Protein AF-A0A942BE30-F1 (afdb_monomer_lite)

Sequence (138 aa):
MTTVDLCRSQCETTAKQLERVLDGMPASSVSFKLYDDFCSAQEVVAHLAECTVALFKSLKGESHGWGSHHMVAETAEGQMAEYRASRAAALEAAFADGSDSALQHVFSYIVLHDAYHVGQLCAVRAKLEGWNTESIYA

pLDDT: mean 94.77, std 4.17, range [73.31, 98.62]

Structure (mmCIF, N/CA/C/O backbone):
data_AF-A0A942BE30-F1
#
_entry.id   AF-A0A942BE30-F1
#
loop_
_atom_site.group_PDB
_atom_site.id
_atom_site.type_symbol
_atom_site.label_atom_id
_atom_site.label_alt_id
_atom_site.label_comp_id
_atom_site.label_asym_id
_atom_site.label_entity_id
_atom_site.label_seq_id
_atom_site.pdbx_PDB_ins_code
_atom_site.Cartn_x
_atom_site.Cartn_y
_atom_site.Cartn_z
_atom_site.occupancy
_atom_site.B_iso_or_equiv
_atom_site.auth_seq_id
_atom_site.auth_comp_id
_atom_site.auth_asym_id
_atom_site.auth_atom_id
_atom_site.pdbx_PDB_model_num
ATOM 1 N N . MET A 1 1 ? 5.217 0.520 24.068 1.00 84.12 1 MET A N 1
ATOM 2 C CA . MET A 1 1 ? 4.652 0.368 22.717 1.00 84.12 1 MET A CA 1
ATOM 3 C C . MET A 1 1 ? 3.247 -0.175 22.872 1.00 84.12 1 MET A C 1
ATOM 5 O O . MET A 1 1 ? 3.090 -1.259 23.423 1.00 84.12 1 MET A O 1
ATOM 9 N N . THR A 1 2 ? 2.251 0.619 22.503 1.00 95.62 2 THR A N 1
ATOM 10 C CA . THR A 1 2 ? 0.834 0.232 22.466 1.00 95.62 2 THR A CA 1
ATOM 11 C C . THR A 1 2 ? 0.508 -0.514 21.165 1.00 95.62 2 THR A C 1
ATOM 13 O O . THR A 1 2 ? 1.323 -0.537 20.240 1.00 95.62 2 THR A O 1
ATOM 16 N N . THR A 1 3 ? -0.688 -1.103 21.062 1.00 95.25 3 THR A N 1
ATOM 17 C CA . THR A 1 3 ? -1.184 -1.690 19.801 1.00 95.25 3 THR A CA 1
ATOM 18 C C . THR A 1 3 ? -1.248 -0.646 18.684 1.00 95.25 3 THR A C 1
ATOM 20 O O . THR A 1 3 ? -0.878 -0.937 17.549 1.00 95.25 3 THR A O 1
ATOM 23 N N . VAL A 1 4 ? -1.647 0.589 19.014 1.00 96.25 4 VAL A N 1
ATOM 24 C CA . VAL A 1 4 ? -1.672 1.718 18.071 1.00 96.25 4 VAL A CA 1
ATOM 25 C C . VAL A 1 4 ? -0.259 2.049 17.585 1.00 96.25 4 VAL A C 1
ATOM 27 O O . VAL A 1 4 ? -0.058 2.186 16.380 1.00 96.25 4 VAL A O 1
ATOM 30 N N . ASP A 1 5 ? 0.725 2.121 18.491 1.00 96.75 5 ASP A N 1
ATOM 31 C CA . ASP A 1 5 ? 2.126 2.398 18.128 1.00 96.75 5 ASP A CA 1
ATOM 32 C C . ASP A 1 5 ? 2.675 1.322 17.183 1.00 96.75 5 ASP A C 1
ATOM 34 O O . ASP A 1 5 ? 3.316 1.633 16.178 1.00 96.75 5 ASP A O 1
ATOM 38 N N . LEU A 1 6 ? 2.393 0.049 17.483 1.00 97.44 6 LEU A N 1
ATOM 39 C CA . LEU A 1 6 ? 2.802 -1.067 16.637 1.00 97.44 6 LEU A CA 1
ATOM 40 C C . LEU A 1 6 ? 2.137 -0.984 15.257 1.00 97.44 6 LEU A C 1
ATOM 42 O O . LEU A 1 6 ? 2.817 -1.123 14.244 1.00 97.44 6 LEU A O 1
ATOM 46 N N . CYS A 1 7 ? 0.829 -0.722 15.202 1.00 97.81 7 CYS A N 1
ATOM 47 C CA . CYS A 1 7 ? 0.086 -0.609 13.948 1.00 97.81 7 CYS A CA 1
ATOM 48 C C . CYS A 1 7 ? 0.607 0.547 13.074 1.00 97.81 7 CYS A C 1
ATOM 50 O O . CYS A 1 7 ? 0.840 0.351 11.879 1.00 97.81 7 CYS A O 1
ATOM 52 N N . ARG A 1 8 ? 0.886 1.718 13.668 1.00 97.75 8 ARG A N 1
ATOM 53 C CA . ARG A 1 8 ? 1.528 2.853 12.977 1.00 97.75 8 ARG A CA 1
ATOM 54 C C . ARG A 1 8 ? 2.884 2.465 12.399 1.00 97.75 8 ARG A C 1
ATOM 56 O O . ARG A 1 8 ? 3.111 2.664 11.210 1.00 97.75 8 ARG A O 1
ATOM 63 N N . SER A 1 9 ? 3.737 1.831 13.204 1.00 98.00 9 SER A N 1
ATOM 64 C CA . SER A 1 9 ? 5.058 1.377 12.759 1.00 98.00 9 SER A CA 1
ATOM 65 C C . SER A 1 9 ? 4.977 0.384 11.588 1.00 98.00 9 SER A C 1
ATOM 67 O O . SER A 1 9 ? 5.769 0.470 10.646 1.00 98.00 9 SER A O 1
ATOM 69 N N . GLN A 1 10 ? 3.992 -0.522 11.588 1.00 98.06 10 GLN A N 1
ATOM 70 C CA . GLN A 1 10 ? 3.763 -1.430 10.458 1.00 98.06 10 GLN A CA 1
ATOM 71 C C . GLN A 1 10 ? 3.284 -0.687 9.202 1.00 98.06 10 GLN A C 1
ATOM 73 O O . GLN A 1 10 ? 3.762 -0.976 8.104 1.00 98.06 10 GLN A O 1
ATOM 78 N N . CYS A 1 11 ? 2.399 0.304 9.347 1.00 98.00 11 CYS A N 1
ATOM 79 C CA . CYS A 1 11 ? 1.962 1.147 8.231 1.00 98.00 11 CYS A CA 1
ATOM 80 C C . CYS A 1 11 ? 3.123 1.958 7.637 1.00 98.00 11 CYS A C 1
ATOM 82 O O . CYS A 1 11 ? 3.204 2.113 6.422 1.00 98.00 11 CYS A O 1
ATOM 84 N N . GLU A 1 12 ? 4.023 2.484 8.464 1.00 97.50 12 GLU A N 1
ATOM 85 C CA . GLU A 1 12 ? 5.211 3.213 8.000 1.00 97.50 12 GLU A CA 1
ATOM 86 C C . GLU A 1 12 ? 6.195 2.287 7.277 1.00 97.50 12 GLU A C 1
ATOM 88 O O . GLU A 1 12 ? 6.703 2.628 6.209 1.00 97.50 12 GLU A O 1
ATOM 93 N N . THR A 1 13 ? 6.422 1.091 7.825 1.00 97.62 13 THR A N 1
ATOM 94 C CA . THR A 1 13 ? 7.332 0.091 7.243 1.00 97.62 13 THR A CA 1
ATOM 95 C C . THR A 1 13 ? 6.871 -0.339 5.855 1.00 97.62 13 THR A C 1
ATOM 97 O O . THR A 1 13 ? 7.649 -0.313 4.902 1.00 97.62 13 THR A O 1
ATOM 100 N N . THR A 1 14 ? 5.597 -0.699 5.730 1.00 97.62 14 THR A N 1
ATOM 101 C CA . THR A 1 14 ? 5.013 -1.152 4.462 1.00 97.62 14 THR A CA 1
ATOM 102 C C . THR A 1 14 ? 4.925 -0.026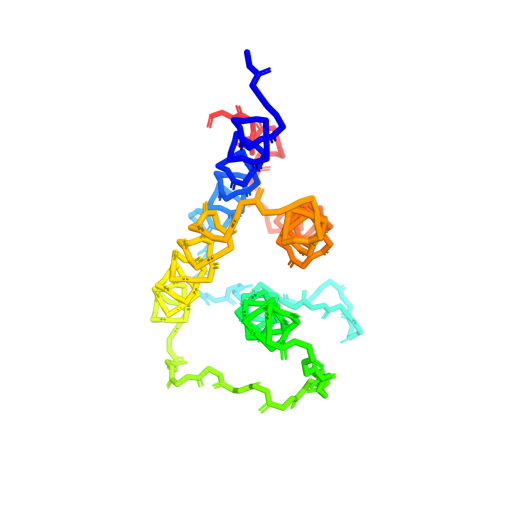 3.432 1.00 97.62 14 THR A C 1
ATOM 104 O O . THR A 1 14 ? 5.262 -0.245 2.270 1.00 97.62 14 THR A O 1
ATOM 107 N N . ALA A 1 15 ? 4.613 1.206 3.854 1.00 96.44 15 ALA A N 1
ATOM 108 C CA . ALA A 1 15 ? 4.686 2.376 2.976 1.00 96.44 15 ALA A CA 1
ATOM 109 C C . ALA A 1 15 ? 6.107 2.600 2.446 1.00 96.44 15 ALA A C 1
ATOM 111 O O . ALA A 1 15 ? 6.292 2.788 1.247 1.00 96.44 15 ALA A O 1
ATOM 112 N N . LYS A 1 16 ? 7.125 2.526 3.313 1.00 96.31 16 LYS A N 1
ATOM 113 C CA . LYS A 1 16 ? 8.528 2.661 2.898 1.00 96.31 16 LYS A CA 1
ATOM 114 C C . LYS A 1 16 ? 8.915 1.585 1.881 1.00 96.31 16 LYS A C 1
ATOM 116 O O . LYS A 1 16 ? 9.552 1.902 0.882 1.00 96.31 16 LYS A O 1
ATOM 121 N N . GLN A 1 17 ? 8.531 0.332 2.111 1.00 97.19 17 GLN A N 1
ATOM 122 C CA . GLN A 1 17 ? 8.812 -0.765 1.180 1.00 97.19 17 GLN A CA 1
ATOM 123 C C . GLN A 1 17 ? 8.154 -0.543 -0.187 1.00 97.19 17 GLN A C 1
ATOM 125 O O .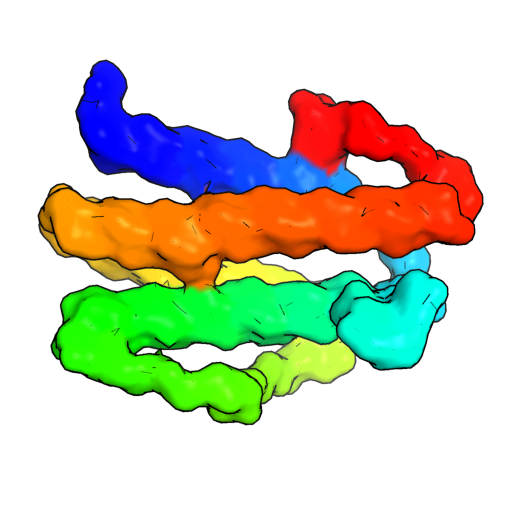 GLN A 1 17 ? 8.800 -0.744 -1.216 1.00 97.19 17 GLN A O 1
ATOM 130 N N . LEU A 1 18 ? 6.901 -0.086 -0.193 1.00 95.94 18 LEU A N 1
ATOM 131 C CA . LEU A 1 18 ? 6.157 0.235 -1.408 1.00 95.94 18 LEU A CA 1
ATOM 132 C C . LEU A 1 18 ? 6.808 1.382 -2.195 1.00 95.94 18 LEU A C 1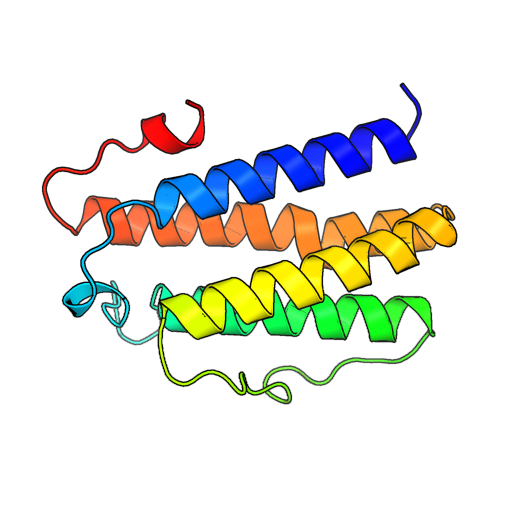
ATOM 134 O O . LEU A 1 18 ? 7.008 1.273 -3.403 1.00 95.94 18 LEU A O 1
ATOM 138 N N . GLU A 1 19 ? 7.210 2.451 -1.511 1.00 94.00 19 GLU A N 1
ATOM 139 C CA . GLU A 1 19 ? 7.970 3.551 -2.116 1.00 94.00 19 GLU A CA 1
ATOM 140 C C . GLU A 1 19 ? 9.276 3.042 -2.734 1.00 94.00 19 GLU A C 1
ATOM 142 O O . GLU A 1 19 ? 9.587 3.338 -3.884 1.00 94.00 19 GLU A O 1
ATOM 147 N N . ARG A 1 20 ? 10.025 2.210 -2.003 1.00 93.81 20 ARG A N 1
ATOM 148 C CA . ARG A 1 20 ? 11.319 1.679 -2.452 1.00 93.81 20 ARG A CA 1
ATOM 149 C C . ARG A 1 20 ? 11.230 0.777 -3.673 1.00 93.81 20 ARG A C 1
ATOM 151 O O . ARG A 1 20 ? 12.145 0.795 -4.493 1.00 93.81 20 ARG A O 1
ATOM 158 N N . VAL A 1 21 ? 10.187 -0.042 -3.785 1.00 94.75 21 VAL A N 1
ATOM 159 C CA . VAL A 1 21 ? 10.041 -0.937 -4.942 1.00 94.75 21 VAL A CA 1
ATOM 160 C C . VAL A 1 21 ? 9.634 -0.171 -6.206 1.00 94.75 21 VAL A C 1
ATOM 162 O O . VAL A 1 21 ? 10.017 -0.560 -7.311 1.00 94.75 21 VAL A O 1
ATOM 165 N N . LEU A 1 22 ? 8.922 0.947 -6.050 1.00 92.69 22 LEU A N 1
ATOM 166 C CA . LEU A 1 22 ? 8.513 1.825 -7.150 1.00 92.69 22 LEU A CA 1
ATOM 167 C C . LEU A 1 22 ? 9.581 2.865 -7.519 1.00 92.69 22 LEU A C 1
ATOM 169 O O . LEU A 1 22 ? 9.610 3.334 -8.658 1.00 92.69 22 LEU A O 1
ATOM 173 N N . ASP A 1 23 ? 10.478 3.195 -6.590 1.00 91.19 23 ASP A N 1
ATOM 174 C CA . ASP A 1 23 ? 11.558 4.155 -6.803 1.00 91.19 23 ASP A CA 1
ATOM 175 C C . ASP A 1 23 ? 12.459 3.757 -7.986 1.00 91.19 23 ASP A C 1
ATOM 177 O O . ASP A 1 23 ? 12.909 2.610 -8.130 1.00 91.19 23 ASP A O 1
ATOM 181 N N . GLY A 1 24 ? 12.695 4.727 -8.871 1.00 88.38 24 GLY A N 1
ATOM 182 C CA . GLY A 1 24 ? 13.466 4.548 -10.099 1.00 88.38 24 GLY A CA 1
ATOM 183 C C . GLY A 1 24 ? 12.868 3.557 -11.107 1.00 88.38 24 GLY A C 1
ATOM 184 O O . GLY A 1 24 ? 13.590 3.107 -12.001 1.00 88.38 24 GLY A O 1
ATOM 185 N N . MET A 1 25 ? 11.592 3.170 -10.985 1.00 90.25 25 MET A N 1
ATOM 186 C CA . MET A 1 25 ? 10.919 2.389 -12.025 1.00 90.25 25 MET A CA 1
ATOM 187 C C . MET A 1 25 ? 10.749 3.254 -13.290 1.00 90.25 25 MET A C 1
ATOM 189 O O . MET A 1 25 ? 10.192 4.349 -13.205 1.00 90.25 25 MET A O 1
ATOM 193 N N . PRO A 1 26 ? 11.195 2.794 -14.476 1.00 89.31 26 PRO A N 1
ATOM 194 C CA . PRO A 1 26 ? 10.996 3.546 -15.709 1.00 89.31 26 PRO A CA 1
ATOM 195 C C . PRO A 1 26 ? 9.507 3.743 -16.005 1.00 89.31 26 PRO A C 1
ATOM 197 O O . PRO A 1 26 ? 8.731 2.791 -15.922 1.00 89.31 26 PRO A O 1
ATOM 200 N N . ALA A 1 27 ? 9.118 4.942 -16.446 1.00 88.94 27 ALA A N 1
ATOM 201 C CA . ALA A 1 27 ? 7.733 5.239 -16.824 1.00 88.94 27 ALA A CA 1
ATOM 202 C C . ALA A 1 27 ? 7.191 4.284 -17.908 1.00 88.94 27 ALA A C 1
ATOM 204 O O . ALA A 1 27 ? 6.012 3.959 -17.917 1.00 88.94 27 ALA A O 1
ATOM 205 N N . SER A 1 28 ? 8.057 3.768 -18.785 1.00 90.62 28 SER A N 1
ATOM 206 C CA . SER A 1 28 ? 7.699 2.765 -19.799 1.00 90.62 28 SER A CA 1
ATOM 207 C C . SER A 1 28 ? 7.385 1.375 -19.232 1.00 90.62 28 SER A C 1
ATOM 209 O O . SER A 1 28 ? 6.890 0.524 -19.963 1.00 90.62 28 SER A O 1
ATOM 211 N N . SER A 1 29 ? 7.700 1.117 -17.960 1.00 93.00 29 SER A N 1
ATOM 212 C CA . SER A 1 29 ? 7.557 -0.191 -17.307 1.00 93.00 29 SER A CA 1
ATOM 213 C C . SER A 1 29 ? 6.437 -0.237 -16.265 1.00 93.00 29 SER A C 1
ATOM 215 O O . SER A 1 29 ? 6.155 -1.308 -15.740 1.00 93.00 29 SER A O 1
ATOM 217 N N . VAL A 1 30 ? 5.767 0.882 -15.966 1.00 92.94 30 VAL A N 1
ATOM 218 C CA . VAL A 1 30 ? 4.715 0.918 -14.927 1.00 92.94 30 VAL A CA 1
ATOM 219 C C . VAL A 1 30 ? 3.485 0.081 -15.288 1.00 92.94 30 VAL A C 1
ATOM 221 O O . VAL A 1 30 ? 2.792 -0.397 -14.395 1.00 92.94 30 VAL A O 1
ATOM 224 N N . SER A 1 31 ? 3.243 -0.126 -16.585 1.00 94.62 31 SER A N 1
ATOM 225 C CA . SER A 1 31 ? 2.175 -0.971 -17.129 1.00 94.62 31 SER A CA 1
ATOM 226 C C . SER A 1 31 ? 2.643 -2.388 -17.483 1.00 94.62 31 SER A C 1
ATOM 228 O O . SER A 1 31 ? 1.848 -3.196 -17.963 1.00 94.62 31 SER A O 1
ATOM 230 N N . PHE A 1 32 ? 3.920 -2.719 -17.255 1.00 95.12 32 PHE A N 1
ATOM 231 C CA . PHE A 1 32 ? 4.429 -4.065 -17.497 1.00 95.12 32 PHE A CA 1
ATOM 232 C C . PHE A 1 32 ? 3.789 -5.062 -16.526 1.00 95.12 32 PHE A C 1
ATOM 234 O O . PHE A 1 32 ? 3.733 -4.829 -15.317 1.00 95.12 32 PHE A O 1
ATOM 241 N N . LYS A 1 33 ? 3.360 -6.204 -17.066 1.00 96.19 33 LYS A N 1
ATOM 242 C CA . LYS A 1 33 ? 2.824 -7.341 -16.316 1.00 96.19 33 LYS A CA 1
ATOM 243 C C . LYS A 1 33 ? 3.731 -8.550 -16.508 1.00 96.19 33 LYS A C 1
ATOM 245 O O . LYS A 1 33 ? 4.215 -8.792 -17.610 1.00 96.19 33 LYS A O 1
ATOM 250 N N . LEU A 1 34 ? 3.929 -9.338 -15.449 1.00 94.25 34 LEU A N 1
ATOM 251 C CA . LEU A 1 34 ? 4.681 -10.598 -15.538 1.00 94.25 34 LEU A CA 1
ATOM 252 C C . LEU A 1 34 ? 3.974 -11.648 -16.408 1.00 94.25 34 LEU A C 1
ATOM 254 O O . LEU A 1 34 ? 4.638 -12.457 -17.052 1.00 94.25 34 LEU A O 1
ATOM 258 N N . TYR A 1 35 ? 2.642 -11.645 -16.381 1.00 94.12 35 TYR A N 1
ATOM 259 C CA . TYR A 1 35 ? 1.720 -12.453 -17.180 1.00 94.12 35 TYR A CA 1
ATOM 260 C C . TYR A 1 35 ? 0.348 -11.759 -17.183 1.00 94.12 35 TYR A C 1
ATOM 262 O O . TYR A 1 35 ? 0.131 -10.859 -16.372 1.00 94.12 35 TYR A O 1
ATOM 270 N N . ASP A 1 36 ? -0.564 -12.154 -18.073 1.00 92.75 36 ASP A N 1
ATOM 271 C CA . ASP A 1 36 ? -1.808 -11.409 -18.353 1.00 92.75 36 ASP A CA 1
ATOM 272 C C . ASP A 1 36 ? -2.679 -11.150 -17.108 1.00 92.75 36 ASP A C 1
ATOM 274 O O . ASP A 1 36 ? -3.184 -10.040 -16.926 1.00 92.75 36 ASP A O 1
ATOM 278 N N . ASP A 1 37 ? -2.773 -12.137 -16.212 1.00 93.19 37 ASP A N 1
ATOM 279 C CA . ASP A 1 37 ? -3.543 -12.052 -14.962 1.00 93.19 37 ASP A CA 1
ATOM 280 C C . ASP A 1 37 ? -2.788 -11.364 -13.806 1.00 93.19 37 ASP A C 1
ATOM 282 O O . ASP A 1 37 ? -3.310 -11.241 -12.696 1.00 93.19 37 ASP A O 1
ATOM 286 N N . PHE A 1 38 ? -1.546 -10.923 -14.024 1.00 94.31 38 PHE A N 1
ATOM 287 C CA . PHE A 1 38 ? -0.774 -10.202 -13.015 1.00 94.31 38 PHE A CA 1
ATOM 288 C C . PHE A 1 38 ? -1.098 -8.707 -13.035 1.00 94.31 38 PHE A C 1
ATOM 290 O O . PHE A 1 38 ? -1.311 -8.107 -14.092 1.00 94.31 38 PHE A O 1
ATOM 297 N N . CYS A 1 39 ? -1.080 -8.076 -11.862 1.00 95.06 39 CYS A N 1
ATOM 298 C CA . CYS A 1 39 ? -1.191 -6.624 -11.776 1.00 95.06 39 CYS A CA 1
ATOM 299 C C . CYS A 1 39 ? 0.147 -5.972 -12.145 1.00 95.06 39 CYS A C 1
ATOM 301 O O . CYS A 1 39 ? 1.204 -6.327 -11.621 1.00 95.06 39 CYS A O 1
ATOM 303 N N . SER A 1 40 ? 0.090 -4.996 -13.040 1.00 95.50 40 SER A N 1
ATOM 304 C CA . SER A 1 40 ? 1.171 -4.044 -13.273 1.00 95.50 40 SER A CA 1
ATOM 305 C C . SER A 1 40 ? 1.349 -3.118 -12.068 1.00 95.50 40 SER A C 1
ATOM 307 O O . SER A 1 40 ? 0.484 -3.038 -11.193 1.00 95.50 40 SER A O 1
ATOM 309 N N . ALA A 1 41 ? 2.454 -2.371 -12.023 1.00 95.38 41 ALA A N 1
ATOM 310 C CA . ALA A 1 41 ? 2.686 -1.421 -10.938 1.00 95.38 41 ALA A CA 1
ATOM 311 C C . ALA A 1 41 ? 1.593 -0.349 -10.856 1.00 95.38 41 ALA A C 1
ATOM 313 O O . ALA A 1 41 ? 1.144 0.001 -9.766 1.00 95.38 41 ALA A O 1
ATOM 314 N N . GLN A 1 42 ? 1.119 0.116 -12.009 1.00 94.88 42 GLN A N 1
ATOM 315 C CA . GLN A 1 42 ? 0.027 1.074 -12.091 1.00 94.88 42 GLN A CA 1
ATOM 316 C C . GLN A 1 42 ? -1.283 0.518 -11.507 1.00 94.88 42 GLN A C 1
ATOM 318 O O . GLN A 1 42 ? -1.942 1.184 -10.708 1.00 94.88 42 GLN A O 1
ATOM 323 N N . GLU A 1 43 ? -1.642 -0.716 -11.865 1.00 95.88 43 GLU A N 1
ATOM 324 C CA . GLU A 1 43 ? -2.850 -1.378 -11.354 1.00 95.88 43 GLU A CA 1
ATOM 325 C C . GLU A 1 43 ? -2.752 -1.661 -9.852 1.00 95.88 43 GLU A C 1
ATOM 327 O O . GLU A 1 43 ? -3.736 -1.490 -9.136 1.00 95.88 43 GLU A O 1
ATOM 332 N N . VAL A 1 44 ? -1.563 -2.024 -9.358 1.00 97.25 44 VAL A N 1
ATOM 333 C CA . VAL A 1 44 ? -1.315 -2.188 -7.919 1.00 97.25 44 VAL A CA 1
ATOM 334 C C . VAL A 1 44 ? -1.571 -0.882 -7.169 1.00 97.25 44 VAL A C 1
ATOM 336 O O . VAL A 1 44 ? -2.272 -0.894 -6.162 1.00 97.25 44 VAL A O 1
ATOM 339 N N . VAL A 1 45 ? -1.052 0.251 -7.650 1.00 96.88 45 VAL A N 1
ATOM 340 C CA . VAL A 1 45 ? -1.268 1.554 -6.995 1.00 96.88 45 VAL A CA 1
ATOM 341 C C . VAL A 1 45 ? -2.753 1.915 -6.959 1.00 96.88 45 VAL A C 1
ATOM 343 O O . VAL A 1 45 ? -3.251 2.339 -5.917 1.00 96.88 45 VAL A O 1
ATOM 346 N N . ALA A 1 46 ? -3.474 1.697 -8.061 1.00 96.69 46 ALA A N 1
ATOM 347 C CA . ALA A 1 46 ? -4.916 1.928 -8.111 1.00 96.69 46 ALA A CA 1
ATOM 348 C C . ALA A 1 46 ? -5.684 1.022 -7.131 1.00 96.69 46 ALA A C 1
ATOM 350 O O . ALA A 1 46 ? -6.589 1.480 -6.432 1.00 96.69 46 ALA A O 1
ATOM 351 N N . HIS A 1 47 ? -5.297 -0.250 -7.029 1.00 97.81 47 HIS A N 1
ATOM 352 C CA . HIS A 1 47 ? -5.913 -1.184 -6.092 1.00 97.81 47 HIS A CA 1
ATOM 353 C C . HIS A 1 47 ? -5.620 -0.830 -4.624 1.00 97.81 47 HIS A C 1
ATOM 355 O O . HIS A 1 47 ? -6.517 -0.880 -3.782 1.00 97.81 47 HIS A O 1
ATOM 361 N N . LEU A 1 48 ? -4.394 -0.409 -4.303 1.00 98.12 48 LEU A N 1
ATOM 362 C CA . LEU A 1 48 ? -4.046 0.049 -2.956 1.00 98.12 48 LEU A CA 1
ATOM 363 C C . LEU A 1 48 ? -4.792 1.337 -2.584 1.00 98.12 48 LEU A C 1
ATOM 365 O O . LEU A 1 48 ? -5.245 1.471 -1.448 1.00 98.12 48 LEU A O 1
ATOM 369 N N . ALA A 1 49 ? -5.006 2.251 -3.534 1.00 98.06 49 ALA A N 1
ATOM 370 C CA . ALA A 1 49 ? -5.884 3.400 -3.328 1.00 98.06 49 ALA A CA 1
ATOM 371 C C . ALA A 1 49 ? -7.333 2.966 -3.052 1.00 98.06 49 ALA A C 1
ATOM 373 O O . ALA A 1 49 ? -7.947 3.459 -2.103 1.00 98.06 49 ALA A O 1
ATOM 374 N N . GLU A 1 50 ? -7.858 1.973 -3.776 1.00 98.25 50 GLU A N 1
ATOM 375 C CA . GLU A 1 50 ? -9.178 1.397 -3.488 1.00 98.25 50 GLU A CA 1
ATOM 376 C C . GLU A 1 50 ? -9.255 0.786 -2.075 1.00 98.25 50 GLU A C 1
ATOM 378 O O . GLU A 1 50 ? -10.263 0.953 -1.383 1.00 98.25 50 GLU A O 1
ATOM 383 N N . CYS A 1 51 ? -8.181 0.158 -1.591 1.00 98.44 51 CYS A N 1
ATOM 384 C CA . CYS A 1 51 ? -8.124 -0.367 -0.225 1.00 98.44 51 CYS A CA 1
ATOM 385 C C . CYS A 1 51 ? -8.286 0.735 0.840 1.00 98.44 51 CYS A C 1
ATOM 387 O O . CYS A 1 51 ? -8.892 0.493 1.888 1.00 98.44 51 CYS A O 1
ATOM 389 N N . THR A 1 52 ? -7.836 1.968 0.573 1.00 98.19 52 THR A N 1
ATOM 390 C CA . THR A 1 52 ? -8.071 3.111 1.480 1.00 98.19 52 THR A CA 1
ATOM 391 C C . THR A 1 52 ? -9.554 3.489 1.548 1.00 98.19 52 THR A C 1
ATOM 393 O O . THR A 1 52 ? -10.076 3.790 2.624 1.00 98.19 52 THR A O 1
ATOM 396 N N . VAL A 1 53 ? -10.273 3.392 0.424 1.00 97.75 53 VAL A N 1
ATOM 397 C CA . VAL A 1 53 ? -11.727 3.601 0.359 1.00 97.75 53 VAL A CA 1
ATOM 398 C C . VAL A 1 53 ? -12.457 2.497 1.125 1.00 97.75 53 VAL A C 1
ATOM 400 O O . VAL A 1 53 ? -13.383 2.784 1.889 1.00 97.75 53 VAL A O 1
ATOM 403 N N . ALA A 1 54 ? -12.019 1.244 0.972 1.00 98.38 54 ALA A N 1
ATOM 404 C CA . ALA A 1 54 ? -12.568 0.108 1.708 1.00 98.38 54 ALA A CA 1
ATOM 405 C C . ALA A 1 54 ? -12.372 0.251 3.228 1.00 98.38 54 ALA A C 1
ATOM 407 O O . ALA A 1 54 ? -13.302 -0.026 3.995 1.00 98.38 54 ALA A O 1
ATOM 408 N N . LEU A 1 55 ? -11.211 0.755 3.665 1.00 98.44 55 LEU A N 1
ATOM 409 C CA . LEU A 1 55 ? -10.958 1.094 5.065 1.00 98.44 55 LEU A CA 1
ATOM 410 C C . LEU A 1 55 ? -11.948 2.158 5.556 1.00 98.44 55 LEU A C 1
ATOM 412 O O . LEU A 1 55 ? -12.637 1.924 6.546 1.00 98.44 55 LEU A O 1
ATOM 416 N N . PHE A 1 56 ? -12.093 3.280 4.845 1.00 97.44 56 PHE A N 1
ATOM 417 C CA . PHE A 1 56 ? -13.034 4.341 5.228 1.00 97.44 56 PHE A CA 1
ATOM 418 C C . PHE A 1 56 ? -14.476 3.855 5.380 1.00 97.44 56 PHE A C 1
ATOM 420 O O . PHE A 1 56 ? -15.163 4.259 6.319 1.00 97.44 56 PHE A O 1
ATOM 427 N N . LYS A 1 57 ? -14.942 3.006 4.461 1.00 97.56 57 LYS A N 1
ATOM 428 C CA . LYS A 1 57 ? -16.277 2.400 4.541 1.00 97.56 57 LYS A CA 1
ATOM 429 C C . LYS A 1 57 ? -16.393 1.462 5.737 1.00 97.56 57 LYS A C 1
ATOM 431 O O . LYS A 1 57 ? -17.355 1.557 6.494 1.00 97.56 57 LYS A O 1
ATOM 436 N N . SER A 1 58 ? -15.376 0.637 5.975 1.00 97.94 58 SER A N 1
ATOM 437 C CA . SER A 1 58 ? -15.367 -0.302 7.103 1.00 97.94 58 SER A CA 1
ATOM 438 C C . SER A 1 58 ? -15.399 0.417 8.455 1.00 97.94 58 SER A C 1
ATOM 440 O O . SER A 1 58 ? -16.132 -0.007 9.343 1.00 97.94 58 SER A O 1
ATOM 442 N N . LEU A 1 59 ? -14.710 1.558 8.591 1.00 96.81 59 LEU A N 1
ATOM 443 C CA . LEU A 1 59 ? -14.787 2.408 9.792 1.00 96.81 59 LEU A CA 1
ATOM 444 C C . LEU A 1 59 ? -16.203 2.955 10.055 1.00 96.81 59 LEU A C 1
ATOM 446 O O . LEU A 1 59 ? -16.527 3.310 11.183 1.00 96.81 59 LEU A O 1
ATOM 450 N N . LYS A 1 60 ? -17.061 3.012 9.030 1.00 96.38 60 LYS A N 1
ATOM 451 C CA . LYS A 1 60 ? -18.473 3.421 9.128 1.00 96.38 60 LYS A CA 1
ATOM 452 C C . LYS A 1 60 ? -19.440 2.235 9.228 1.00 96.38 60 LYS A C 1
ATOM 454 O O . LYS A 1 60 ? -20.650 2.443 9.265 1.00 96.38 60 LYS A O 1
ATOM 459 N N . GLY A 1 61 ? -18.933 1.001 9.249 1.00 96.50 61 GLY A N 1
ATOM 460 C CA . GLY A 1 61 ? -19.751 -0.214 9.197 1.00 96.50 61 GLY A CA 1
ATOM 461 C C . GLY A 1 61 ? -20.375 -0.491 7.823 1.00 96.50 61 GLY A C 1
ATOM 462 O O . GLY A 1 61 ? -21.344 -1.243 7.730 1.00 96.50 61 GLY A O 1
ATOM 463 N N . GLU A 1 62 ? -19.848 0.116 6.759 1.00 97.75 62 GLU A N 1
ATOM 464 C CA . GLU A 1 62 ? -20.316 -0.057 5.383 1.00 97.75 62 GLU A CA 1
ATOM 465 C C . GLU A 1 62 ? -19.498 -1.130 4.645 1.00 97.75 62 GLU A C 1
ATOM 467 O O . GLU A 1 62 ? -18.302 -1.306 4.886 1.00 97.75 62 GLU A O 1
ATOM 472 N N . SER A 1 63 ? -20.127 -1.827 3.694 1.00 95.50 63 SER A N 1
ATOM 473 C CA . SER A 1 63 ? -19.434 -2.754 2.795 1.00 95.50 63 SER A CA 1
ATOM 474 C C . SER A 1 63 ? -18.825 -2.032 1.588 1.00 95.50 63 SER A C 1
ATOM 476 O O . SER A 1 63 ? -19.341 -1.019 1.107 1.00 95.50 63 SER A O 1
ATOM 478 N N . HIS A 1 64 ? -17.724 -2.573 1.058 1.00 97.38 64 HIS A N 1
ATOM 479 C CA . HIS A 1 64 ? -17.092 -2.073 -0.163 1.00 97.38 64 HIS A CA 1
ATOM 480 C C . HIS A 1 64 ? -17.281 -3.042 -1.333 1.00 97.38 64 HIS A C 1
ATOM 482 O O . HIS A 1 64 ? -17.084 -4.245 -1.186 1.00 97.38 64 HIS A O 1
ATOM 488 N N . GLY A 1 65 ? -17.662 -2.510 -2.497 1.00 97.31 65 GLY A N 1
ATOM 489 C CA . GLY A 1 65 ? -17.697 -3.256 -3.753 1.00 97.31 65 GLY A CA 1
ATOM 490 C C . GLY A 1 65 ? -16.389 -3.058 -4.510 1.00 97.31 65 GLY A C 1
ATOM 491 O O . GLY A 1 65 ? -16.092 -1.937 -4.911 1.00 97.31 65 GLY A O 1
ATOM 492 N N . TRP A 1 66 ? -15.615 -4.123 -4.694 1.00 95.44 66 TRP A N 1
ATOM 493 C CA . TRP A 1 66 ? -14.319 -4.074 -5.378 1.00 95.44 66 TRP A CA 1
ATOM 494 C C . TRP A 1 66 ? -14.445 -3.723 -6.864 1.00 95.44 66 TRP A C 1
ATOM 496 O O . TRP A 1 66 ? -15.408 -4.128 -7.519 1.00 95.44 66 TRP A O 1
ATOM 506 N N . GLY A 1 67 ? -13.468 -2.982 -7.388 1.00 94.50 67 GLY A N 1
ATOM 507 C CA . GLY A 1 67 ? -13.481 -2.449 -8.750 1.00 94.50 67 GLY A CA 1
ATOM 508 C C . GLY A 1 67 ? -14.402 -1.240 -8.938 1.00 94.50 67 GLY A C 1
ATOM 509 O O . GLY A 1 67 ? -14.680 -0.870 -10.076 1.00 94.50 67 GLY A O 1
ATOM 510 N N . SER A 1 68 ? -14.900 -0.636 -7.851 1.00 94.69 68 SER A N 1
ATOM 511 C CA . SER A 1 68 ? -15.777 0.548 -7.921 1.00 94.69 68 SER A CA 1
ATOM 512 C C . SER A 1 68 ? -15.026 1.871 -7.795 1.00 94.69 68 SER A C 1
ATOM 514 O O . SER A 1 68 ? -15.588 2.930 -8.079 1.00 94.69 68 SER A O 1
ATOM 516 N N . HIS A 1 69 ? -13.773 1.825 -7.346 1.00 94.56 69 HIS A N 1
ATOM 517 C CA . HIS A 1 69 ? -12.913 2.994 -7.271 1.00 94.56 69 HIS A CA 1
ATOM 518 C C . HIS A 1 69 ? -12.102 3.156 -8.560 1.00 94.56 69 HIS A C 1
ATOM 520 O O . HIS A 1 69 ? -11.503 2.207 -9.064 1.00 94.56 69 HIS A O 1
ATOM 526 N N . HIS A 1 70 ? -12.053 4.388 -9.060 1.00 93.50 70 HIS A N 1
ATOM 527 C CA . HIS A 1 70 ? -11.214 4.778 -10.182 1.00 93.50 70 HIS A CA 1
ATOM 528 C C . HIS A 1 70 ? -10.354 5.962 -9.758 1.00 93.50 70 HIS A C 1
ATOM 530 O O . HIS A 1 70 ? -10.878 6.934 -9.210 1.00 93.50 70 HIS A O 1
ATOM 536 N N . MET A 1 71 ? -9.054 5.864 -10.032 1.00 94.50 71 MET A N 1
ATOM 537 C CA . MET A 1 71 ? -8.116 6.963 -9.821 1.00 94.50 71 MET A CA 1
ATOM 538 C C . MET A 1 71 ? -8.503 8.141 -10.712 1.00 94.50 71 MET A C 1
ATOM 540 O O . MET A 1 71 ? -8.824 7.949 -11.888 1.00 94.50 71 MET A O 1
ATOM 544 N N . VAL A 1 72 ? -8.449 9.353 -10.169 1.00 95.12 72 VAL A N 1
ATOM 545 C CA . VAL A 1 72 ? -8.677 10.578 -10.949 1.00 95.12 72 VAL A CA 1
ATOM 546 C C . VAL A 1 72 ? -7.426 10.941 -11.745 1.00 95.12 72 VAL A C 1
ATOM 548 O O . VAL A 1 72 ? -7.521 11.439 -12.866 1.00 95.12 72 VAL A O 1
ATOM 551 N N . ALA A 1 73 ? -6.246 10.702 -11.176 1.00 93.44 73 ALA A N 1
ATOM 552 C CA . ALA A 1 73 ? -4.988 10.996 -11.835 1.00 93.44 73 ALA A CA 1
ATOM 553 C C . ALA A 1 73 ? -4.705 10.055 -13.021 1.00 93.44 73 ALA A C 1
ATOM 555 O O . ALA A 1 73 ? -4.810 8.830 -12.924 1.00 93.44 73 ALA A O 1
ATOM 556 N N . GLU A 1 74 ? -4.256 10.646 -14.130 1.00 89.19 74 GLU A N 1
ATOM 557 C CA . GLU A 1 74 ? -3.948 9.925 -15.375 1.00 89.19 74 GLU A CA 1
ATOM 558 C C . GLU A 1 74 ? -2.467 9.529 -15.498 1.00 89.19 74 GLU A C 1
ATOM 560 O O . GLU A 1 74 ? -2.117 8.648 -16.282 1.00 89.19 74 GLU A O 1
ATOM 565 N N . THR A 1 75 ? -1.578 10.164 -14.726 1.00 88.75 75 THR A N 1
ATOM 566 C CA . THR A 1 75 ? -0.138 9.866 -14.728 1.00 88.75 75 THR A CA 1
ATOM 567 C C . THR A 1 75 ? 0.243 8.995 -13.538 1.00 88.75 75 THR A C 1
ATOM 569 O O . THR A 1 75 ? -0.358 9.100 -12.471 1.00 88.75 75 THR A O 1
ATOM 572 N N . ALA A 1 76 ? 1.285 8.171 -13.681 1.00 87.06 76 ALA A N 1
ATOM 573 C CA . ALA A 1 76 ? 1.772 7.322 -12.590 1.00 87.06 76 ALA A CA 1
ATOM 574 C C . ALA A 1 76 ? 2.176 8.137 -11.345 1.00 87.06 76 ALA A C 1
ATOM 576 O O . ALA A 1 76 ? 1.860 7.764 -10.217 1.00 87.06 76 ALA A O 1
ATOM 577 N N . GLU A 1 77 ? 2.823 9.289 -11.544 1.00 88.75 77 GLU A N 1
ATOM 578 C CA . GLU A 1 77 ? 3.193 10.198 -10.452 1.00 88.75 77 GLU A CA 1
ATOM 579 C C . GLU A 1 77 ? 1.959 10.797 -9.770 1.00 88.75 77 GLU A C 1
ATOM 581 O O . GLU A 1 77 ? 1.904 10.870 -8.540 1.00 88.75 77 GLU A O 1
ATOM 586 N N . GLY A 1 78 ? 0.949 11.187 -10.554 1.00 92.94 78 GLY A N 1
ATOM 587 C CA . GLY A 1 78 ? -0.314 11.694 -10.028 1.00 92.94 78 GLY A CA 1
ATOM 588 C C . GLY A 1 78 ? -1.079 10.626 -9.248 1.00 92.94 78 GLY A C 1
ATOM 589 O O . GLY A 1 78 ? -1.565 10.900 -8.154 1.00 92.94 78 GLY A O 1
ATOM 590 N N . GLN A 1 79 ? -1.119 9.394 -9.757 1.00 93.00 79 GLN A N 1
ATOM 591 C CA . GLN A 1 79 ? -1.761 8.256 -9.094 1.00 93.00 79 GLN A CA 1
ATOM 592 C C . GLN A 1 79 ? -1.075 7.920 -7.772 1.00 93.00 79 GLN A C 1
ATOM 594 O O . GLN A 1 79 ? -1.741 7.674 -6.769 1.00 93.00 79 GLN A O 1
ATOM 599 N N . MET A 1 80 ? 0.255 7.986 -7.732 1.00 91.50 80 MET A N 1
ATOM 600 C CA . MET A 1 80 ? 1.006 7.821 -6.493 1.00 91.50 80 MET A CA 1
ATOM 601 C C . MET A 1 80 ? 0.695 8.929 -5.478 1.00 91.50 80 MET A C 1
ATOM 603 O O . MET A 1 80 ? 0.525 8.656 -4.290 1.00 91.50 80 MET A O 1
ATOM 607 N N . ALA A 1 81 ? 0.593 10.184 -5.922 1.00 94.25 81 ALA A N 1
ATOM 608 C CA . ALA A 1 81 ? 0.217 11.294 -5.048 1.00 94.25 81 ALA A CA 1
ATOM 609 C C . ALA A 1 81 ? -1.211 11.137 -4.492 1.00 94.25 81 ALA A C 1
ATOM 611 O O . ALA A 1 81 ? -1.429 11.342 -3.297 1.00 94.25 81 ALA A O 1
ATOM 612 N N . GLU A 1 82 ? -2.162 10.724 -5.331 1.00 95.56 82 GLU A N 1
ATOM 613 C CA . GLU A 1 82 ? -3.548 10.435 -4.943 1.00 95.56 82 GLU A CA 1
ATOM 614 C C . GLU A 1 82 ? -3.628 9.275 -3.936 1.00 95.56 82 GLU A C 1
ATOM 616 O O . GLU A 1 82 ? -4.296 9.391 -2.903 1.00 95.56 82 GLU A O 1
ATOM 621 N N . TYR A 1 83 ? -2.876 8.194 -4.162 1.00 96.00 83 TYR A N 1
ATOM 622 C CA . TYR A 1 83 ? -2.746 7.090 -3.209 1.00 96.00 83 TYR A CA 1
ATOM 623 C C . TYR A 1 83 ? -2.180 7.559 -1.859 1.00 96.00 83 TYR A C 1
ATOM 625 O O . TYR A 1 83 ? -2.770 7.295 -0.812 1.00 96.00 83 TYR A O 1
ATOM 633 N N . ARG A 1 84 ? -1.071 8.310 -1.852 1.00 96.12 84 ARG A N 1
ATOM 634 C CA . ARG A 1 84 ? -0.470 8.827 -0.608 1.00 96.12 84 ARG A CA 1
ATOM 635 C C . ARG A 1 84 ? -1.457 9.680 0.188 1.00 96.12 84 ARG A C 1
ATOM 637 O O . ARG A 1 84 ? -1.559 9.520 1.404 1.00 96.12 84 ARG A O 1
ATOM 644 N N . ALA A 1 85 ? -2.181 10.570 -0.491 1.00 96.75 85 ALA A N 1
ATOM 645 C CA . ALA A 1 85 ? -3.155 11.452 0.142 1.00 96.75 85 ALA A CA 1
ATOM 646 C C . ALA A 1 85 ? -4.341 10.670 0.731 1.00 96.75 85 ALA A C 1
ATOM 648 O O . ALA A 1 85 ? -4.690 10.865 1.897 1.00 96.75 85 ALA A O 1
ATOM 649 N N . SER A 1 86 ? -4.927 9.754 -0.046 1.00 96.44 86 SER A N 1
ATOM 650 C CA . SER A 1 86 ? -6.052 8.923 0.405 1.00 96.44 86 SER A CA 1
ATOM 651 C C . SER A 1 86 ? -5.660 8.000 1.562 1.00 96.44 86 SER A C 1
ATOM 653 O O . SER A 1 86 ? -6.391 7.907 2.551 1.00 96.44 86 SER A O 1
ATOM 655 N N . ARG A 1 87 ? -4.461 7.410 1.514 1.00 97.69 87 ARG A N 1
ATOM 656 C CA . ARG A 1 87 ? -3.908 6.591 2.598 1.00 97.69 87 ARG A CA 1
ATOM 657 C C . ARG A 1 87 ? -3.702 7.391 3.876 1.00 97.69 87 ARG A C 1
ATOM 659 O O . ARG A 1 87 ? -4.096 6.926 4.943 1.00 97.69 87 ARG A O 1
ATOM 666 N N . ALA A 1 88 ? -3.094 8.574 3.784 1.00 97.69 88 ALA A N 1
ATOM 667 C CA . ALA A 1 88 ? -2.871 9.433 4.944 1.00 97.69 88 ALA A CA 1
ATOM 668 C C . ALA A 1 88 ? -4.198 9.777 5.636 1.00 97.69 88 ALA A C 1
ATOM 670 O O . ALA A 1 88 ? -4.316 9.595 6.847 1.00 97.69 88 ALA A O 1
ATOM 671 N N . ALA A 1 89 ? -5.213 10.166 4.860 1.00 97.00 89 ALA A N 1
ATOM 672 C CA . ALA A 1 89 ? -6.535 10.482 5.389 1.00 97.00 89 ALA A CA 1
ATOM 673 C C . ALA A 1 89 ? -7.224 9.255 6.026 1.00 97.00 89 ALA A C 1
ATOM 675 O O . ALA A 1 89 ? -7.831 9.370 7.092 1.00 97.00 89 ALA A O 1
ATOM 676 N N . ALA A 1 90 ? -7.124 8.074 5.403 1.00 97.19 90 ALA A N 1
ATOM 677 C CA . ALA A 1 90 ? -7.741 6.849 5.919 1.00 97.19 90 ALA A CA 1
ATOM 678 C C . ALA A 1 90 ? -7.099 6.393 7.237 1.00 97.19 90 ALA A C 1
ATOM 680 O O . ALA A 1 90 ? -7.797 6.003 8.176 1.00 97.19 90 ALA A O 1
ATOM 681 N N . LEU A 1 91 ? -5.770 6.482 7.325 1.00 98.12 91 LEU A N 1
ATOM 682 C CA . LEU A 1 91 ? -5.026 6.162 8.539 1.00 98.12 91 LEU A CA 1
ATOM 683 C C . LEU A 1 91 ? -5.279 7.174 9.655 1.00 98.12 91 LEU A C 1
ATOM 685 O O . LEU A 1 91 ? -5.431 6.769 10.805 1.00 98.12 91 LEU A O 1
ATOM 689 N N . GLU A 1 92 ? -5.361 8.468 9.339 1.00 97.88 92 GLU A N 1
ATOM 690 C CA . GLU A 1 92 ? -5.723 9.496 10.319 1.00 97.88 92 GLU A CA 1
ATOM 691 C C . GLU A 1 92 ? -7.085 9.190 10.954 1.00 97.88 92 GLU A C 1
ATOM 693 O O . GLU A 1 92 ? -7.190 9.152 12.181 1.00 97.88 92 GLU A O 1
ATOM 698 N N . ALA A 1 93 ? -8.097 8.875 10.138 1.00 97.56 93 ALA A N 1
ATOM 699 C CA . ALA A 1 93 ? -9.424 8.508 10.627 1.00 97.56 93 ALA A CA 1
ATOM 700 C C . ALA A 1 93 ? -9.399 7.237 11.494 1.00 97.56 93 ALA A C 1
ATOM 702 O O . ALA A 1 93 ? -9.970 7.225 12.585 1.00 97.56 93 ALA A O 1
ATOM 703 N N . ALA A 1 94 ? -8.705 6.184 11.050 1.00 98.06 94 ALA A N 1
ATOM 704 C CA . ALA A 1 94 ? -8.619 4.932 11.800 1.00 98.06 94 ALA A CA 1
ATOM 705 C C . ALA A 1 94 ? -7.887 5.092 13.143 1.00 98.06 94 ALA A C 1
ATOM 707 O O . ALA A 1 94 ? -8.292 4.517 14.152 1.00 98.06 94 ALA A O 1
ATOM 708 N N . PHE A 1 95 ? -6.808 5.879 13.176 1.00 97.69 95 PHE A N 1
ATOM 709 C CA . PHE A 1 95 ? -6.048 6.108 14.403 1.00 97.69 95 PHE A CA 1
ATOM 710 C C . PHE A 1 95 ? -6.707 7.113 15.348 1.00 97.69 95 PHE A C 1
ATOM 712 O O . PHE A 1 95 ? -6.407 7.073 16.541 1.00 97.69 95 PHE A O 1
ATOM 719 N N . ALA A 1 96 ? -7.568 8.000 14.845 1.00 96.81 96 ALA A N 1
ATOM 720 C CA . ALA A 1 96 ? -8.405 8.857 15.678 1.00 96.81 96 ALA A CA 1
ATOM 721 C C . ALA A 1 96 ? -9.509 8.057 16.389 1.00 96.81 96 ALA A C 1
ATOM 723 O O . ALA A 1 96 ? -9.803 8.343 17.547 1.00 96.81 96 ALA A O 1
ATOM 724 N N . ASP A 1 97 ? -10.081 7.047 15.722 1.00 96.69 97 ASP A N 1
ATOM 725 C CA . ASP A 1 97 ? -11.009 6.089 16.338 1.00 96.69 97 ASP A CA 1
ATOM 726 C C . ASP A 1 97 ? -10.300 5.246 17.414 1.00 96.69 97 ASP A C 1
ATOM 728 O O . ASP A 1 97 ? -10.741 5.183 18.562 1.00 96.69 97 ASP A O 1
ATOM 732 N N . GLY A 1 98 ? -9.160 4.643 17.062 1.00 94.06 98 GLY A N 1
ATOM 733 C CA . GLY A 1 98 ? -8.277 3.956 18.007 1.00 94.06 98 GLY A CA 1
ATOM 734 C C . GLY A 1 98 ? -8.828 2.656 18.607 1.00 94.06 98 GLY A C 1
ATOM 735 O O . GLY A 1 98 ? -8.140 2.052 19.433 1.00 94.06 98 GLY A O 1
ATOM 736 N N . SER A 1 99 ? -10.022 2.201 18.213 1.00 97.00 99 SER A N 1
ATOM 737 C CA . SER A 1 99 ? -10.566 0.915 18.651 1.00 97.00 99 SER A CA 1
ATOM 738 C C . SER A 1 99 ? -9.806 -0.266 18.047 1.00 97.00 99 SER A C 1
ATOM 740 O O . SER A 1 99 ? -9.272 -0.193 16.939 1.00 97.00 99 SER A O 1
ATOM 742 N N . ASP A 1 100 ? -9.829 -1.408 18.737 1.00 97.25 100 ASP A N 1
ATOM 743 C CA . ASP A 1 100 ? -9.244 -2.649 18.215 1.00 97.25 100 ASP A CA 1
ATOM 744 C C . ASP A 1 100 ? -9.848 -3.045 16.857 1.00 97.25 100 ASP A C 1
ATOM 746 O O . ASP A 1 100 ? -9.136 -3.546 15.988 1.00 97.25 100 ASP A O 1
ATOM 750 N N . SER A 1 101 ? -11.137 -2.753 16.635 1.00 97.31 101 SER A N 1
ATOM 751 C CA . SER A 1 101 ? -11.803 -2.976 15.345 1.00 97.31 101 SER A CA 1
ATOM 752 C C . SER A 1 101 ? -11.212 -2.093 14.244 1.00 97.31 101 SER A C 1
ATOM 754 O O . SER A 1 101 ? -10.898 -2.588 13.161 1.00 97.31 101 SER A O 1
ATOM 756 N N . ALA A 1 102 ? -11.009 -0.797 14.509 1.00 98.06 102 ALA A N 1
ATOM 757 C CA . ALA A 1 102 ? -10.378 0.112 13.553 1.00 98.06 102 ALA A CA 1
ATOM 758 C C . ALA A 1 102 ? -8.943 -0.328 13.226 1.00 98.06 102 ALA A C 1
ATOM 760 O O . ALA A 1 102 ? -8.567 -0.394 12.053 1.00 98.06 102 ALA A O 1
ATOM 761 N N . LEU A 1 103 ? -8.163 -0.720 14.238 1.00 98.31 103 LEU A N 1
ATOM 762 C CA . LEU A 1 103 ? -6.802 -1.232 14.045 1.00 98.31 103 LEU A CA 1
ATOM 763 C C . LEU A 1 103 ? -6.787 -2.545 13.249 1.00 98.31 103 LEU A C 1
ATOM 765 O O . LEU A 1 103 ? -5.931 -2.727 12.382 1.00 98.31 103 LEU A O 1
ATOM 769 N N . GLN A 1 104 ? -7.749 -3.442 13.477 1.00 98.06 104 GLN A N 1
ATOM 770 C CA . GLN A 1 104 ? -7.894 -4.670 12.693 1.00 98.06 104 GLN A CA 1
ATOM 771 C C . GLN A 1 104 ? -8.199 -4.370 11.217 1.00 98.06 104 GLN A C 1
ATOM 773 O O . GLN A 1 104 ? -7.643 -5.026 10.328 1.00 98.06 104 GLN A O 1
ATOM 778 N N . HIS A 1 105 ? -9.031 -3.364 10.932 1.00 98.31 105 HIS A N 1
ATOM 779 C CA . HIS A 1 105 ? -9.285 -2.921 9.561 1.00 98.31 105 HIS A CA 1
ATOM 780 C C . HIS A 1 105 ? -8.038 -2.313 8.911 1.00 98.31 105 HIS A C 1
ATOM 782 O O . HIS A 1 105 ? -7.763 -2.626 7.755 1.00 98.31 105 HIS A O 1
ATOM 788 N N . VAL A 1 106 ? -7.242 -1.525 9.642 1.00 98.62 106 VAL A N 1
ATOM 789 C CA . VAL A 1 106 ? -5.952 -1.011 9.142 1.00 98.62 106 VAL A CA 1
ATOM 790 C C . VAL A 1 106 ? -5.009 -2.156 8.786 1.00 98.62 106 VAL A C 1
ATOM 792 O O . VAL A 1 106 ? -4.429 -2.164 7.701 1.00 98.62 106 VAL A O 1
ATOM 795 N N . PHE A 1 107 ? -4.884 -3.159 9.656 1.00 98.12 107 PHE A N 1
ATOM 796 C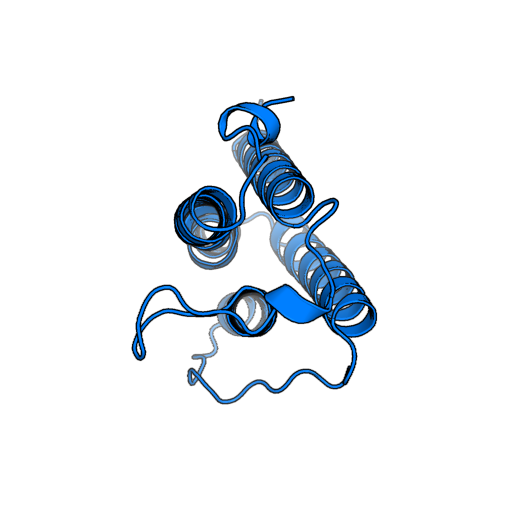 CA . PHE A 1 107 ? -4.077 -4.339 9.349 1.00 98.12 107 PHE A CA 1
ATOM 797 C C . PHE A 1 107 ? -4.571 -5.056 8.092 1.00 98.12 107 PHE A C 1
ATOM 799 O O . PHE A 1 107 ? -3.768 -5.403 7.227 1.00 98.12 107 PHE A O 1
ATOM 806 N N . SER A 1 108 ? -5.885 -5.246 7.984 1.00 96.94 108 SER A N 1
ATOM 807 C CA . SER A 1 108 ? -6.494 -5.990 6.883 1.00 96.94 108 SER A CA 1
ATOM 808 C C . SER A 1 108 ? -6.341 -5.273 5.548 1.00 96.94 108 SER A C 1
ATOM 810 O O . SER A 1 108 ? -5.872 -5.890 4.602 1.00 96.94 108 SER A O 1
ATOM 812 N N . TYR A 1 109 ? -6.697 -3.989 5.466 1.00 98.38 109 TYR A N 1
ATOM 813 C CA . TYR A 1 109 ? -6.754 -3.250 4.200 1.00 98.38 109 TYR A CA 1
ATOM 814 C C . TYR A 1 109 ? -5.467 -2.519 3.836 1.00 98.38 109 TYR A C 1
ATOM 816 O O . TYR A 1 109 ? -5.258 -2.252 2.663 1.00 98.38 109 TYR A O 1
ATOM 824 N N . ILE A 1 110 ? -4.613 -2.185 4.805 1.00 98.38 110 ILE A N 1
ATOM 825 C CA . ILE A 1 110 ? -3.384 -1.432 4.535 1.00 98.38 110 ILE A CA 1
ATOM 826 C C . ILE A 1 110 ? -2.176 -2.343 4.695 1.00 98.38 110 ILE A C 1
ATOM 828 O O . ILE A 1 110 ? -1.546 -2.692 3.709 1.00 98.38 110 ILE A O 1
ATOM 832 N N . VAL A 1 111 ? -1.875 -2.798 5.913 1.00 98.31 111 VAL A N 1
ATOM 833 C CA . VAL A 1 111 ? -0.602 -3.491 6.188 1.00 98.31 111 VAL A CA 1
ATOM 834 C C . VAL A 1 111 ? -0.455 -4.773 5.364 1.00 98.31 111 VAL A C 1
ATOM 836 O O . VAL A 1 111 ? 0.577 -4.980 4.727 1.00 98.31 111 VAL A O 1
ATOM 839 N N . LEU A 1 112 ? -1.472 -5.640 5.366 1.00 98.25 112 LEU A N 1
ATOM 840 C CA . LEU A 1 112 ? -1.400 -6.919 4.656 1.00 98.25 112 LEU A CA 1
ATOM 841 C C . LEU A 1 112 ? -1.449 -6.750 3.133 1.00 98.25 112 LEU A C 1
ATOM 843 O O . LEU A 1 112 ? -0.730 -7.464 2.435 1.00 98.25 112 LEU A O 1
ATOM 847 N N . HIS A 1 113 ? -2.247 -5.808 2.621 1.00 98.19 113 HIS A N 1
ATOM 848 C CA . HIS A 1 113 ? -2.315 -5.543 1.181 1.00 98.19 113 HIS A CA 1
ATOM 849 C C . HIS A 1 113 ? -1.029 -4.881 0.679 1.00 98.19 113 HIS A C 1
ATOM 851 O O . HIS A 1 113 ? -0.466 -5.352 -0.309 1.00 98.19 113 HIS A O 1
ATOM 857 N N . ASP A 1 114 ? -0.502 -3.878 1.389 1.00 98.06 114 ASP A N 1
ATOM 858 C CA . ASP A 1 114 ? 0.785 -3.258 1.062 1.00 98.06 114 ASP A CA 1
ATOM 859 C C . ASP A 1 114 ? 1.886 -4.332 1.026 1.00 98.06 114 ASP A C 1
ATOM 861 O O . ASP A 1 114 ? 2.609 -4.438 0.040 1.00 98.06 114 ASP A O 1
ATOM 865 N N . ALA A 1 115 ? 1.982 -5.190 2.050 1.00 97.88 115 ALA A N 1
ATOM 866 C CA . ALA A 1 115 ? 2.995 -6.247 2.103 1.00 97.88 115 ALA A CA 1
ATOM 867 C C . ALA A 1 115 ? 2.848 -7.280 0.967 1.00 97.88 115 ALA A C 1
ATOM 869 O O . ALA A 1 115 ? 3.843 -7.671 0.348 1.00 97.88 115 ALA A O 1
ATOM 870 N N . TYR A 1 116 ? 1.617 -7.708 0.671 1.00 97.88 116 TYR A N 1
ATOM 871 C CA . TYR A 1 116 ? 1.327 -8.616 -0.441 1.00 97.88 116 TYR A CA 1
ATOM 872 C C . TYR A 1 116 ? 1.774 -8.018 -1.780 1.00 97.88 116 TYR A C 1
ATOM 874 O O . TYR A 1 116 ? 2.494 -8.661 -2.553 1.00 97.88 116 TYR A O 1
ATOM 882 N N . HIS A 1 117 ? 1.401 -6.764 -2.032 1.00 97.75 117 HIS A N 1
ATOM 883 C CA . HIS A 1 117 ? 1.697 -6.089 -3.285 1.00 97.75 117 HIS A CA 1
ATOM 884 C C . HIS A 1 117 ? 3.154 -5.650 -3.406 1.00 97.75 117 HIS A C 1
ATOM 886 O O . HIS A 1 117 ? 3.695 -5.704 -4.507 1.00 97.75 117 HIS A O 1
ATOM 892 N N . VAL A 1 118 ? 3.841 -5.328 -2.308 1.00 97.31 118 VAL A N 1
ATOM 893 C CA . VAL A 1 118 ? 5.303 -5.170 -2.305 1.00 97.31 118 VAL A CA 1
ATOM 894 C C . VAL A 1 118 ? 5.957 -6.429 -2.872 1.00 97.31 118 VAL A C 1
ATOM 896 O O . VAL A 1 118 ? 6.763 -6.323 -3.790 1.00 97.31 118 VAL A O 1
ATOM 899 N N . GLY A 1 119 ? 5.560 -7.623 -2.419 1.00 95.62 119 GLY A N 1
ATOM 900 C CA . GLY A 1 119 ? 6.078 -8.883 -2.962 1.00 95.62 119 GLY A CA 1
ATOM 901 C C . GLY A 1 119 ? 5.823 -9.049 -4.465 1.00 95.62 119 GLY A C 1
ATOM 902 O O . GLY A 1 119 ? 6.720 -9.452 -5.210 1.00 95.62 119 GLY A O 1
ATOM 903 N N . GLN A 1 120 ? 4.627 -8.687 -4.936 1.00 95.50 120 GLN A N 1
ATOM 904 C CA . GLN A 1 120 ? 4.302 -8.715 -6.365 1.00 95.50 120 GLN A CA 1
ATOM 905 C C . GLN A 1 120 ? 5.153 -7.735 -7.184 1.00 95.50 120 GLN A C 1
ATOM 907 O O . GLN A 1 120 ? 5.692 -8.099 -8.232 1.00 95.50 120 GLN A O 1
ATOM 912 N N . LEU A 1 121 ? 5.319 -6.508 -6.691 1.00 95.50 121 LEU A N 1
ATOM 913 C CA . LEU A 1 121 ? 6.129 -5.478 -7.334 1.00 95.50 121 LEU A CA 1
ATOM 914 C C . LEU A 1 121 ? 7.613 -5.848 -7.335 1.00 95.50 121 LEU A C 1
ATOM 916 O O . LEU A 1 121 ? 8.301 -5.578 -8.318 1.00 95.50 121 LEU A O 1
ATOM 920 N N . CYS A 1 122 ? 8.102 -6.526 -6.293 1.00 95.31 122 CYS A N 1
ATOM 921 C CA . CYS A 1 122 ? 9.459 -7.065 -6.269 1.00 95.31 122 CYS A CA 1
ATOM 922 C C . CYS A 1 122 ? 9.673 -8.059 -7.416 1.00 95.31 122 CYS A C 1
ATOM 924 O O . CYS A 1 122 ? 10.707 -8.019 -8.079 1.00 95.31 122 CYS A O 1
ATOM 926 N N . ALA A 1 123 ? 8.695 -8.928 -7.689 1.00 93.62 123 ALA A N 1
ATOM 927 C CA . ALA A 1 123 ? 8.776 -9.878 -8.796 1.00 93.62 123 ALA A CA 1
ATOM 928 C C . ALA A 1 123 ? 8.771 -9.170 -10.164 1.00 93.62 123 ALA A C 1
ATOM 930 O O . ALA A 1 123 ? 9.544 -9.546 -11.047 1.00 93.62 123 ALA A O 1
ATOM 931 N N . VAL A 1 124 ? 7.955 -8.119 -10.323 1.00 93.31 124 VAL A N 1
ATOM 932 C CA . VAL A 1 124 ? 7.968 -7.248 -11.513 1.00 93.31 124 VAL A CA 1
ATOM 933 C C . VAL A 1 124 ? 9.341 -6.610 -11.684 1.00 93.31 124 VAL A C 1
ATOM 935 O O . VAL A 1 124 ? 9.967 -6.762 -12.732 1.00 93.31 124 VAL A O 1
ATOM 938 N N . ARG A 1 125 ? 9.855 -5.956 -10.640 1.00 92.88 125 ARG A N 1
ATOM 939 C CA . ARG A 1 125 ? 11.157 -5.291 -10.675 1.00 92.88 125 ARG A CA 1
ATOM 940 C C . ARG A 1 125 ? 12.302 -6.263 -10.915 1.00 92.88 125 ARG A C 1
ATOM 942 O O . ARG A 1 125 ? 13.207 -5.906 -11.643 1.00 92.88 125 ARG A O 1
ATOM 949 N N . ALA A 1 126 ? 12.256 -7.489 -10.403 1.00 91.44 126 ALA A N 1
ATOM 950 C CA . ALA A 1 126 ? 13.282 -8.496 -10.676 1.00 91.44 126 ALA A CA 1
ATOM 951 C C . ALA A 1 126 ? 13.344 -8.920 -12.158 1.00 91.44 126 ALA A C 1
ATOM 953 O O . ALA A 1 126 ? 14.367 -9.438 -12.605 1.00 91.44 126 ALA A O 1
ATOM 954 N N . LYS A 1 127 ? 12.266 -8.718 -12.931 1.00 91.38 127 LYS A N 1
ATOM 955 C CA . LYS A 1 127 ? 12.276 -8.895 -14.394 1.00 91.38 127 LYS A CA 1
ATOM 956 C C . LYS A 1 127 ? 12.740 -7.660 -15.156 1.00 91.38 127 LYS A C 1
ATOM 958 O O . LYS A 1 127 ? 13.191 -7.803 -16.288 1.00 91.38 127 LYS A O 1
ATOM 963 N N . LEU A 1 128 ? 12.652 -6.481 -14.549 1.00 86.69 128 LEU A N 1
ATOM 964 C CA . LEU A 1 128 ? 13.213 -5.246 -15.080 1.00 86.69 128 LEU A CA 1
ATOM 965 C C . LEU A 1 128 ? 14.697 -5.203 -14.671 1.00 86.69 128 LEU A C 1
ATOM 967 O O . LEU A 1 128 ? 15.018 -5.030 -13.501 1.00 86.69 128 LEU A O 1
ATOM 971 N N . GLU A 1 129 ? 15.612 -5.445 -15.609 1.00 73.31 129 GLU A N 1
ATOM 972 C CA . GLU A 1 129 ? 17.044 -5.625 -15.316 1.00 73.31 129 GLU A CA 1
ATOM 973 C C . GLU A 1 129 ? 17.637 -4.544 -14.382 1.00 73.31 129 GLU A C 1
ATOM 975 O O . GLU A 1 129 ? 17.323 -3.358 -14.486 1.00 73.31 129 GLU A O 1
ATOM 980 N N . GLY A 1 130 ? 18.546 -4.953 -13.485 1.00 78.19 130 GLY A N 1
ATOM 981 C CA . GLY A 1 130 ? 19.381 -4.033 -12.699 1.00 78.19 130 GLY A CA 1
ATOM 982 C C . GLY A 1 130 ? 18.825 -3.575 -11.344 1.00 78.19 130 GLY A C 1
ATOM 983 O O . GLY A 1 130 ? 19.424 -2.698 -10.723 1.00 78.19 130 GLY A O 1
ATOM 984 N N . TRP A 1 131 ? 17.723 -4.151 -10.853 1.00 87.06 131 TRP A N 1
ATOM 985 C CA . TRP A 1 131 ? 17.172 -3.817 -9.533 1.00 87.06 131 TRP A CA 1
ATOM 986 C C . TRP A 1 131 ? 17.629 -4.770 -8.410 1.00 87.06 131 TRP A C 1
ATOM 988 O O . TRP A 1 131 ? 17.717 -5.981 -8.605 1.00 87.06 131 TRP A O 1
ATOM 998 N N . ASN A 1 132 ? 17.900 -4.220 -7.219 1.00 87.69 132 ASN A N 1
ATOM 999 C CA . ASN A 1 132 ? 18.292 -4.969 -6.020 1.00 87.69 132 ASN A CA 1
ATOM 1000 C C . ASN A 1 132 ? 17.075 -5.215 -5.115 1.00 87.69 132 ASN A C 1
ATOM 1002 O O . ASN A 1 132 ? 16.565 -4.272 -4.517 1.00 87.69 132 ASN A O 1
ATOM 1006 N N . THR A 1 133 ? 16.664 -6.473 -4.950 1.00 85.56 133 THR A N 1
ATOM 1007 C CA . THR A 1 133 ? 15.494 -6.855 -4.139 1.00 85.56 133 THR A CA 1
ATOM 1008 C C . THR A 1 133 ? 15.602 -6.440 -2.675 1.00 85.56 133 THR A C 1
ATOM 1010 O O . THR A 1 133 ? 14.593 -6.114 -2.057 1.00 85.56 133 THR A O 1
ATOM 1013 N N . GLU A 1 134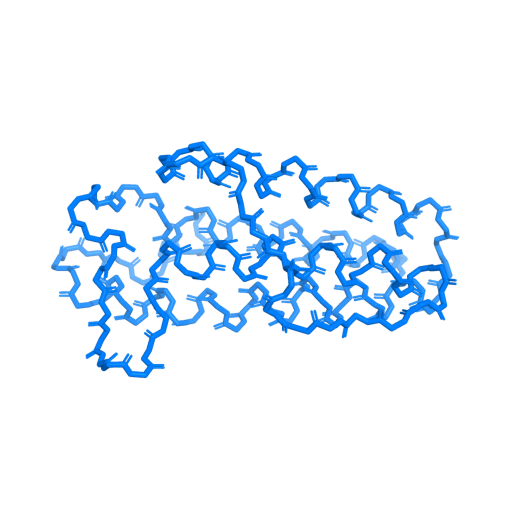 ? 16.814 -6.386 -2.121 1.00 87.56 134 GLU A N 1
ATOM 1014 C CA . GLU A 1 134 ? 17.045 -6.004 -0.722 1.00 87.56 134 GLU A CA 1
ATOM 1015 C C . GLU A 1 134 ? 16.845 -4.499 -0.476 1.00 87.56 134 GLU A C 1
ATOM 1017 O O . GLU A 1 134 ? 16.802 -4.051 0.672 1.00 87.56 134 GLU A O 1
ATOM 1022 N N . SER A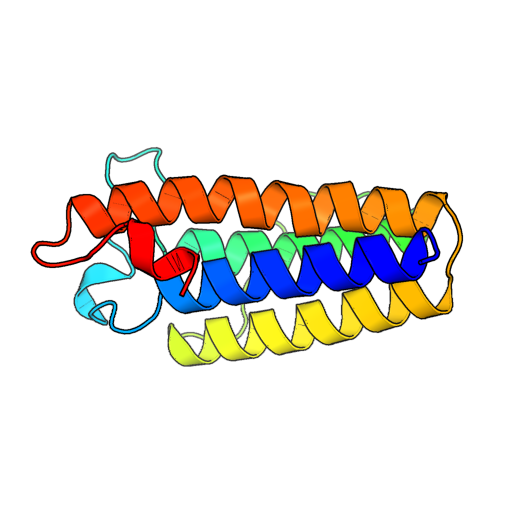 1 135 ? 16.687 -3.687 -1.533 1.00 89.00 135 SER A N 1
ATOM 1023 C CA . SER A 1 135 ? 16.522 -2.235 -1.393 1.00 89.00 135 SER A CA 1
ATOM 1024 C C . SER A 1 135 ? 15.230 -1.838 -0.678 1.00 89.00 135 SER A C 1
ATOM 1026 O O . SER A 1 135 ? 15.128 -0.706 -0.208 1.00 89.00 135 SER A O 1
ATOM 1028 N N . ILE A 1 136 ? 14.250 -2.742 -0.569 1.00 92.38 136 ILE A N 1
ATOM 1029 C CA . ILE A 1 136 ? 13.002 -2.486 0.165 1.00 92.38 136 ILE A CA 1
ATOM 1030 C C . ILE A 1 136 ? 13.222 -2.365 1.680 1.00 92.38 136 ILE A C 1
ATOM 1032 O O . ILE A 1 136 ? 12.396 -1.770 2.370 1.00 92.38 136 ILE A O 1
ATOM 1036 N N . TYR A 1 137 ? 14.338 -2.884 2.202 1.00 90.06 137 TYR A N 1
ATOM 1037 C CA . TYR A 1 137 ? 14.688 -2.813 3.624 1.00 90.06 137 TYR A CA 1
ATOM 1038 C C . TYR A 1 137 ? 15.615 -1.634 3.968 1.00 90.06 137 TYR A C 1
ATOM 1040 O O . TYR A 1 137 ? 15.814 -1.346 5.149 1.00 90.06 137 TYR A O 1
ATOM 1048 N N . ALA A 1 138 ? 16.156 -0.942 2.957 1.00 80.38 138 ALA A N 1
ATOM 1049 C CA . ALA A 1 138 ? 17.122 0.152 3.103 1.00 80.38 138 ALA A CA 1
ATOM 1050 C C . ALA A 1 138 ? 16.474 1.499 3.465 1.00 80.38 138 ALA A C 1
ATOM 1052 O O . ALA A 1 138 ? 15.564 2.001 2.760 1.00 80.38 138 ALA A O 1
#

Secondary structure (DSSP, 8-state):
--HHHHHHHHHHHHHHHHHHHHTT--GGGTT--SSTTSPPHHHHHHHHHHHHHHHHHHHTT----TT----S--SHHHHHHHHHHHHHHHHHHHHHH--HHHHHHHIIIIIHHHHHHHHHHHHHHHHSTT--GGGGG-

Foldseek 3Di:
DDLLVVLVVLLVLLVLLLCQLCPPDDQVQQCPAPDPPGHGVQRLLQQLLLLLVQLVQVLVVHHDDPPPDDQPDPGSVSSNVSSVVSNVVSSVSLVVVVDPSSSVSSCVSRNVSSVVVSVSSLVSVVVVPDDDSCSSVD

Radius of gyration: 15.07 Å; chains: 1; bounding box: 40×24×42 Å